Protein AF-A0A3C1UQQ8-F1 (afdb_monomer_lite)

Foldseek 3Di:
DPADDDVVLVVQCVDPDLVSNLVSLVVCLVVVHPSVVSLVSCLPPPDLSNVLSSLLSLQVPPDPCSLLSLLSSLVPFPLPDVSSLVSSVNSCVPVLVSNVVNNCVVCPPVLPDNSSVSSD

Structure (mmCIF, N/CA/C/O backbone):
data_AF-A0A3C1UQQ8-F1
#
_entry.id   AF-A0A3C1UQQ8-F1
#
loop_
_atom_site.group_PDB
_atom_site.id
_atom_site.type_symbol
_atom_site.label_atom_id
_atom_site.label_alt_id
_atom_site.label_comp_id
_atom_site.label_asym_id
_atom_site.label_entity_id
_atom_site.label_seq_id
_atom_site.pdbx_PDB_ins_code
_atom_site.Cartn_x
_atom_site.Cartn_y
_atom_site.Cartn_z
_atom_site.occupancy
_atom_site.B_iso_or_equiv
_atom_site.auth_seq_id
_atom_site.auth_comp_id
_atom_site.auth_asym_id
_atom_site.auth_atom_id
_atom_site.pdbx_PDB_model_num
ATOM 1 N N . LEU A 1 1 ? -24.317 4.189 12.323 1.00 39.91 1 LEU A N 1
ATOM 2 C CA . LEU A 1 1 ? -23.446 4.952 13.249 1.00 39.91 1 LEU A CA 1
ATOM 3 C C . LEU A 1 1 ? -22.381 4.061 13.907 1.00 39.91 1 LEU A C 1
ATOM 5 O O . LEU A 1 1 ? -22.209 4.098 15.113 1.00 39.91 1 LEU A O 1
ATOM 9 N N . LYS A 1 2 ? -21.646 3.239 13.154 1.00 37.62 2 LYS A N 1
ATOM 10 C CA . LYS A 1 2 ? -20.461 2.545 13.685 1.00 37.62 2 LYS A CA 1
ATOM 11 C C . LYS A 1 2 ? -19.323 2.882 12.733 1.00 37.62 2 LYS A C 1
ATOM 13 O O . LYS A 1 2 ? -19.561 2.837 11.532 1.00 37.62 2 LYS A O 1
ATOM 18 N N . TYR A 1 3 ? -18.155 3.236 13.260 1.00 45.88 3 TYR A N 1
ATOM 19 C CA . TYR A 1 3 ? -16.939 3.605 12.516 1.00 45.88 3 TYR A CA 1
ATOM 20 C C . TYR A 1 3 ? -16.843 5.066 12.037 1.00 45.88 3 TYR A C 1
ATOM 22 O O . TYR A 1 3 ? -16.322 5.328 10.955 1.00 45.88 3 TYR A O 1
ATOM 30 N N . GLU A 1 4 ? -17.298 6.027 12.851 1.00 54.56 4 GLU A N 1
ATOM 31 C CA . GLU A 1 4 ? -16.760 7.393 12.761 1.00 54.56 4 GLU A CA 1
ATOM 32 C C . GLU A 1 4 ? -15.250 7.373 13.040 1.00 54.56 4 GLU A C 1
ATOM 34 O O . GLU A 1 4 ? -14.747 6.535 13.795 1.00 54.56 4 GLU A O 1
ATOM 39 N N . SER A 1 5 ? -14.525 8.263 12.366 1.00 66.31 5 SER A N 1
ATOM 40 C CA . SER A 1 5 ? -13.076 8.399 12.449 1.00 66.31 5 SER A CA 1
ATOM 41 C C . SER A 1 5 ? -12.600 8.462 13.899 1.00 66.31 5 SER A C 1
ATOM 43 O O . SER A 1 5 ? -12.954 9.392 14.620 1.00 66.31 5 SER A O 1
ATOM 45 N N . ASN A 1 6 ? -11.772 7.506 14.319 1.00 81.81 6 ASN A N 1
ATOM 46 C CA . ASN A 1 6 ? -11.103 7.584 15.612 1.00 81.81 6 ASN A CA 1
ATOM 47 C C . ASN A 1 6 ? -10.057 8.718 15.535 1.00 81.81 6 ASN A C 1
ATOM 49 O O . ASN A 1 6 ? -9.110 8.590 14.750 1.00 81.81 6 ASN A O 1
ATOM 53 N N . PRO A 1 7 ? -10.215 9.824 16.290 1.00 85.75 7 PRO A N 1
ATOM 54 C CA . PRO A 1 7 ? -9.330 10.984 16.187 1.00 85.75 7 PRO A CA 1
ATOM 55 C C . PRO A 1 7 ? -7.872 10.627 16.494 1.00 85.75 7 PRO A C 1
ATOM 57 O O . PRO A 1 7 ? -6.976 11.123 15.817 1.00 85.75 7 PRO A O 1
ATOM 60 N N . TYR A 1 8 ? -7.636 9.679 17.405 1.00 90.44 8 TYR A N 1
ATOM 61 C CA . TYR A 1 8 ? -6.292 9.205 17.733 1.00 90.44 8 TYR A CA 1
ATOM 62 C C . TYR A 1 8 ? -5.637 8.442 16.582 1.00 90.44 8 TYR A C 1
ATOM 64 O O . TYR A 1 8 ? -4.425 8.504 16.416 1.00 90.44 8 TYR A O 1
ATOM 72 N N . LEU A 1 9 ? -6.419 7.742 15.749 1.00 90.62 9 LEU A N 1
ATOM 73 C CA . LEU A 1 9 ? -5.867 7.117 14.545 1.00 90.62 9 LEU A CA 1
ATOM 74 C C . LEU A 1 9 ? -5.488 8.173 13.511 1.00 90.62 9 LEU A C 1
ATOM 76 O O . LEU A 1 9 ? -4.449 8.045 12.882 1.00 90.62 9 LEU A O 1
ATOM 80 N N . ILE A 1 10 ? -6.288 9.229 13.345 1.00 89.31 10 ILE A N 1
ATOM 81 C CA . ILE A 1 10 ? -5.937 10.333 12.439 1.00 89.31 10 ILE A CA 1
ATOM 82 C C . ILE A 1 10 ? -4.647 11.027 12.893 1.00 89.31 10 ILE A C 1
ATOM 84 O O . ILE A 1 10 ? -3.787 11.314 12.059 1.00 89.31 10 ILE A O 1
ATOM 88 N N . GLU A 1 11 ? -4.511 11.270 14.193 1.00 93.06 11 GLU A N 1
ATOM 89 C CA . GLU A 1 11 ? -3.305 11.847 14.786 1.00 93.06 11 GLU A CA 1
ATOM 90 C C . GLU A 1 11 ? -2.095 10.929 14.580 1.00 93.06 11 GLU A C 1
ATOM 92 O O . GLU A 1 11 ? -1.089 11.360 14.023 1.00 93.06 11 GLU A O 1
ATOM 97 N N . ALA A 1 12 ? -2.229 9.636 14.892 1.00 95.00 12 ALA A N 1
ATOM 98 C CA . ALA A 1 12 ? -1.173 8.647 14.693 1.00 95.00 12 ALA A CA 1
ATOM 99 C C . ALA A 1 12 ? -0.744 8.508 13.222 1.00 95.00 12 ALA A C 1
ATOM 101 O O . ALA A 1 12 ? 0.419 8.236 12.949 1.00 95.00 12 ALA A O 1
ATOM 102 N N . MET A 1 13 ? -1.648 8.726 12.260 1.00 94.69 13 MET A N 1
ATOM 103 C CA . MET A 1 13 ? -1.310 8.757 10.829 1.00 94.69 13 MET A CA 1
ATOM 104 C C . MET A 1 13 ? -0.473 9.980 10.423 1.00 94.69 13 MET A C 1
ATOM 106 O O . MET A 1 13 ? 0.081 9.980 9.327 1.00 94.69 13 MET A O 1
ATOM 110 N N . SER A 1 14 ? -0.386 11.005 11.271 1.00 94.25 14 SER A N 1
ATOM 111 C CA . SER A 1 14 ? 0.431 12.208 11.051 1.00 94.25 14 SER A CA 1
ATOM 112 C C . SER A 1 14 ? 1.753 12.176 11.827 1.00 94.25 14 SER A C 1
ATOM 114 O O . SER A 1 14 ? 2.527 13.125 11.742 1.00 94.25 14 SER A O 1
ATOM 116 N N . ASP A 1 15 ? 2.014 11.105 12.581 1.00 97.81 15 ASP A N 1
ATOM 117 C CA . ASP A 1 15 ? 3.224 10.953 13.388 1.00 97.81 15 ASP A CA 1
ATOM 118 C C . ASP A 1 15 ? 4.472 10.847 12.496 1.00 97.81 15 ASP A C 1
ATOM 120 O O . ASP A 1 15 ? 4.452 10.201 11.442 1.00 97.81 15 ASP A O 1
ATOM 124 N N . GLU A 1 16 ? 5.581 11.454 12.917 1.00 97.50 16 GLU A N 1
ATOM 125 C CA . GLU A 1 16 ? 6.854 11.398 12.191 1.00 97.50 16 GLU A CA 1
ATOM 126 C C . GLU A 1 16 ? 7.398 9.960 12.104 1.00 97.50 16 GLU A C 1
ATOM 128 O O . GLU A 1 16 ? 8.003 9.5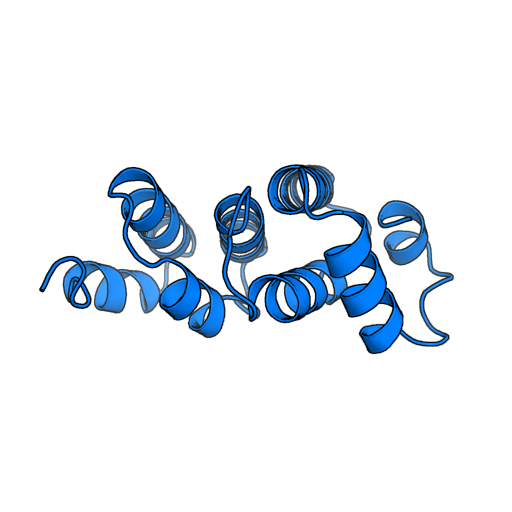61 11.100 1.00 97.50 16 GLU A O 1
ATOM 133 N N . ASN A 1 17 ? 7.118 9.135 13.114 1.00 98.31 17 ASN A N 1
ATOM 134 C CA . ASN A 1 17 ? 7.544 7.750 13.190 1.00 98.31 17 ASN A CA 1
ATOM 135 C C . ASN A 1 17 ? 6.662 6.837 12.324 1.00 98.31 17 ASN A C 1
ATOM 137 O O . ASN A 1 17 ? 5.495 6.566 12.615 1.00 98.31 17 ASN A O 1
ATOM 141 N N . ALA A 1 18 ? 7.263 6.259 11.283 1.00 98.31 18 ALA A N 1
ATOM 142 C CA . ALA A 1 18 ? 6.583 5.339 10.374 1.00 98.31 18 ALA A CA 1
ATOM 143 C C . ALA A 1 18 ? 5.961 4.112 11.069 1.00 98.31 18 ALA A C 1
ATOM 145 O O . ALA A 1 18 ? 4.934 3.609 10.614 1.00 98.31 18 ALA A O 1
ATOM 146 N N . SER A 1 19 ? 6.545 3.634 12.172 1.00 98.25 19 SER A N 1
ATOM 147 C CA . SER A 1 19 ? 5.995 2.509 12.937 1.00 98.25 19 SER A CA 1
ATOM 148 C C . SER A 1 19 ? 4.676 2.872 13.617 1.00 98.25 19 SER A C 1
ATOM 150 O O . SER A 1 19 ? 3.788 2.023 13.700 1.00 98.25 19 SER A O 1
ATOM 152 N N . VAL A 1 20 ? 4.511 4.126 14.055 1.00 98.19 20 VAL A N 1
ATOM 153 C CA . VAL A 1 20 ? 3.252 4.625 14.631 1.00 98.19 20 VAL A CA 1
ATOM 154 C C . VAL A 1 20 ? 2.179 4.686 13.545 1.00 98.19 20 VAL A C 1
ATOM 156 O O . VAL A 1 20 ? 1.107 4.101 13.716 1.00 98.19 20 VAL A O 1
ATOM 159 N N . ARG A 1 21 ? 2.502 5.262 12.378 1.00 98.25 21 ARG A N 1
ATOM 160 C CA . ARG A 1 21 ? 1.586 5.316 11.223 1.00 98.25 21 ARG A CA 1
ATOM 161 C C . ARG A 1 21 ? 1.146 3.923 10.757 1.00 98.25 21 ARG A C 1
ATOM 163 O O . ARG A 1 21 ? -0.044 3.668 10.593 1.00 98.25 21 ARG A O 1
ATOM 170 N N . ALA A 1 22 ? 2.081 2.982 10.608 1.00 98.12 22 ALA A N 1
ATOM 171 C CA . ALA A 1 22 ? 1.756 1.600 10.242 1.00 98.12 22 ALA A CA 1
ATOM 172 C C . ALA A 1 22 ? 0.890 0.910 11.315 1.00 98.12 22 ALA A C 1
ATOM 174 O O . ALA A 1 22 ? -0.066 0.202 11.000 1.00 98.12 22 ALA A O 1
ATOM 175 N N . THR A 1 23 ? 1.174 1.147 12.598 1.00 97.44 23 THR A N 1
ATOM 176 C CA . THR A 1 23 ? 0.374 0.593 13.701 1.00 97.44 23 THR A CA 1
ATOM 177 C C . THR A 1 23 ? -1.057 1.130 13.690 1.00 97.44 23 THR A C 1
ATOM 179 O O . THR A 1 23 ? -1.988 0.369 13.948 1.00 97.44 23 THR A O 1
ATOM 182 N N . ALA A 1 24 ? -1.273 2.394 13.317 1.00 96.50 24 ALA A N 1
ATOM 183 C CA . ALA A 1 24 ? -2.615 2.957 13.189 1.00 96.50 24 ALA A CA 1
ATOM 184 C C . ALA A 1 24 ? -3.467 2.214 12.140 1.00 96.50 24 ALA A C 1
ATOM 186 O O . ALA A 1 24 ? -4.633 1.906 12.399 1.00 96.50 24 ALA A O 1
ATOM 187 N N . ILE A 1 25 ? -2.878 1.844 10.996 1.00 96.62 25 ILE A N 1
ATOM 188 C CA . ILE A 1 25 ? -3.557 1.043 9.961 1.00 96.62 25 ILE A CA 1
ATOM 189 C C . ILE A 1 25 ? -3.881 -0.364 10.491 1.00 96.62 25 ILE A C 1
ATOM 191 O O . ILE A 1 25 ? -5.007 -0.837 10.312 1.00 96.62 25 ILE A O 1
ATOM 195 N N . ARG A 1 26 ? -2.942 -1.010 11.204 1.00 96.06 26 ARG A N 1
ATOM 196 C CA . ARG A 1 26 ? -3.175 -2.315 11.859 1.00 96.06 26 ARG A CA 1
ATOM 197 C C . ARG A 1 26 ? -4.352 -2.248 12.820 1.00 96.06 26 ARG A C 1
ATOM 199 O O . ARG A 1 26 ? -5.276 -3.044 12.698 1.00 96.06 26 ARG A O 1
ATOM 206 N N . ILE A 1 27 ? -4.349 -1.277 13.735 1.00 95.25 27 ILE A N 1
ATOM 207 C CA . ILE A 1 27 ? -5.420 -1.096 14.724 1.00 95.25 27 ILE A CA 1
ATOM 208 C C . ILE A 1 27 ? -6.768 -0.908 14.024 1.00 95.25 27 ILE A C 1
ATOM 210 O O . ILE A 1 27 ? -7.748 -1.541 14.414 1.00 95.25 27 ILE A O 1
ATOM 214 N N . ALA A 1 28 ? -6.824 -0.087 12.973 1.00 93.56 28 ALA A N 1
ATOM 215 C CA . ALA A 1 28 ? -8.053 0.127 12.217 1.00 93.56 28 ALA A CA 1
ATOM 216 C C . ALA A 1 28 ? -8.591 -1.174 11.598 1.00 93.56 28 ALA A C 1
ATOM 218 O O . ALA A 1 28 ? -9.797 -1.430 11.672 1.00 93.56 28 ALA A O 1
ATOM 219 N N . ARG A 1 29 ? -7.713 -2.014 11.031 1.00 93.12 29 ARG A N 1
ATOM 220 C CA . ARG A 1 29 ? -8.091 -3.329 10.493 1.00 93.12 29 ARG A CA 1
ATOM 221 C C . ARG A 1 29 ? -8.581 -4.270 11.594 1.00 93.12 29 ARG A C 1
ATOM 223 O O . ARG A 1 29 ? -9.664 -4.834 11.453 1.00 93.12 29 ARG A O 1
ATOM 230 N N . GLU A 1 30 ? -7.836 -4.404 12.691 1.00 93.00 30 GLU A N 1
ATOM 231 C CA . GLU A 1 30 ? -8.195 -5.283 13.818 1.00 93.00 30 GLU A CA 1
ATOM 232 C C . GLU A 1 30 ? -9.543 -4.895 14.445 1.00 93.00 30 GLU A C 1
ATOM 234 O O . GLU A 1 30 ? -10.360 -5.747 14.793 1.00 93.00 30 GLU A O 1
ATOM 239 N N . GLN A 1 31 ? -9.833 -3.594 14.516 1.00 91.56 31 GLN A N 1
ATOM 240 C CA . GLN A 1 31 ? -11.111 -3.072 15.007 1.00 91.56 31 GLN A CA 1
ATOM 241 C C . GLN A 1 31 ? -12.237 -3.107 13.960 1.00 91.56 31 GLN A C 1
ATOM 243 O O . GLN A 1 31 ? -13.342 -2.624 14.225 1.00 91.56 31 GLN A O 1
ATOM 248 N N . LYS A 1 32 ? -11.987 -3.686 12.777 1.00 87.44 32 LYS A N 1
ATOM 249 C CA . LYS A 1 32 ? -12.934 -3.781 11.653 1.00 87.44 32 LYS A CA 1
ATOM 250 C C . LYS A 1 32 ? -13.494 -2.416 11.239 1.00 87.44 32 LYS A C 1
ATOM 252 O O . LYS A 1 32 ? -14.656 -2.304 10.847 1.00 87.44 32 LYS A O 1
ATOM 257 N N . MET A 1 33 ? -12.678 -1.370 11.359 1.00 87.94 33 MET A N 1
ATOM 258 C CA . MET A 1 33 ? -13.019 -0.032 10.892 1.00 87.94 33 MET A CA 1
ATOM 259 C C . MET A 1 33 ? -12.939 0.034 9.367 1.00 87.94 33 MET A C 1
ATOM 261 O O . MET A 1 33 ? -12.324 -0.803 8.704 1.00 87.94 33 MET A O 1
ATOM 265 N N . ARG A 1 34 ? -13.526 1.082 8.787 1.00 85.81 34 ARG A N 1
ATOM 266 C CA . ARG A 1 34 ? -13.377 1.365 7.360 1.00 85.81 34 ARG A CA 1
ATOM 267 C C . ARG A 1 34 ? -11.959 1.882 7.071 1.00 85.81 34 ARG A C 1
ATOM 269 O O . ARG A 1 34 ? -11.711 3.082 7.120 1.00 85.81 34 ARG A O 1
ATOM 276 N N . VAL A 1 35 ? -11.036 0.974 6.751 1.00 92.44 35 VAL A N 1
ATOM 277 C CA . VAL A 1 35 ? -9.605 1.279 6.525 1.00 92.44 35 VAL A CA 1
ATOM 278 C C . VAL A 1 35 ? -9.314 2.073 5.248 1.00 92.44 35 VAL A C 1
ATOM 280 O O . VAL A 1 35 ? -8.266 2.704 5.152 1.00 92.44 35 VAL A O 1
ATOM 283 N N . ILE A 1 36 ? -10.243 2.094 4.287 1.00 94.94 36 ILE A N 1
ATOM 284 C CA . ILE A 1 36 ? -10.054 2.741 2.976 1.00 94.94 36 ILE A CA 1
ATOM 285 C C . ILE A 1 36 ? -9.650 4.213 3.101 1.00 94.94 36 ILE A C 1
ATOM 287 O O . ILE A 1 36 ? -8.756 4.657 2.388 1.00 94.94 36 ILE A O 1
ATOM 291 N N . ASP A 1 37 ? -10.242 4.965 4.030 1.00 92.00 37 ASP A N 1
ATOM 292 C CA . ASP A 1 37 ? -9.910 6.386 4.194 1.00 92.00 37 ASP A CA 1
ATOM 293 C C . ASP A 1 37 ? -8.495 6.603 4.750 1.00 92.00 37 ASP A C 1
ATOM 295 O O . ASP A 1 37 ? -7.853 7.598 4.415 1.00 92.00 37 ASP A O 1
ATOM 299 N N . LEU A 1 38 ? -7.993 5.674 5.572 1.00 93.62 38 LEU A N 1
ATOM 300 C CA . LEU A 1 38 ? -6.617 5.713 6.072 1.00 93.62 38 LEU A CA 1
ATOM 301 C C . LEU A 1 38 ? -5.631 5.335 4.967 1.00 93.62 38 LEU A C 1
ATOM 303 O O . LEU A 1 38 ? -4.631 6.024 4.780 1.00 93.62 38 LEU A O 1
ATOM 307 N N . ILE A 1 39 ? -5.955 4.303 4.183 1.00 97.00 39 ILE A N 1
ATOM 308 C CA . ILE A 1 39 ? -5.144 3.880 3.037 1.00 97.00 39 ILE A CA 1
ATOM 309 C C . ILE A 1 39 ? -5.025 5.026 2.034 1.00 97.00 39 ILE A C 1
ATOM 311 O O . ILE A 1 39 ? -3.914 5.361 1.648 1.00 97.00 39 ILE A O 1
ATOM 315 N N . LYS A 1 40 ? -6.120 5.718 1.687 1.00 96.31 40 LYS A N 1
ATOM 316 C CA . LYS A 1 40 ? -6.079 6.896 0.797 1.00 96.31 40 LYS A CA 1
ATOM 317 C C . LYS A 1 40 ? -5.071 7.961 1.243 1.00 96.31 40 LYS A C 1
ATOM 319 O O . LYS A 1 40 ? -4.472 8.612 0.395 1.00 96.31 40 LYS A O 1
ATOM 324 N N . ARG A 1 41 ? -4.883 8.145 2.554 1.00 94.31 41 ARG A N 1
ATOM 325 C CA . ARG A 1 41 ? -3.931 9.121 3.113 1.00 94.31 41 ARG A CA 1
ATOM 326 C C . ARG A 1 41 ? -2.481 8.640 3.061 1.00 94.31 41 ARG A C 1
ATOM 328 O O . ARG A 1 41 ? -1.588 9.469 2.961 1.00 94.31 41 ARG A O 1
ATOM 335 N N . ALA A 1 42 ? -2.254 7.330 3.125 1.00 97.19 42 ALA A N 1
ATOM 336 C CA . ALA A 1 42 ? -0.925 6.733 3.275 1.00 97.19 42 ALA A CA 1
ATOM 337 C C . ALA A 1 42 ? -0.480 5.854 2.096 1.00 97.19 42 ALA A C 1
ATOM 339 O O . ALA A 1 42 ? 0.588 5.248 2.133 1.00 97.19 42 ALA A O 1
ATOM 340 N N . VAL A 1 43 ? -1.264 5.791 1.020 1.00 97.94 43 VAL A N 1
ATOM 341 C CA . VAL A 1 43 ? -0.962 4.987 -0.173 1.00 97.94 43 VAL A CA 1
ATOM 342 C C . VAL A 1 43 ? 0.373 5.393 -0.814 1.00 97.94 43 VAL A C 1
ATOM 344 O O . VAL A 1 43 ? 1.066 4.550 -1.372 1.00 97.94 43 VAL A O 1
ATOM 347 N N . ARG A 1 44 ? 0.781 6.662 -0.662 1.00 98.25 44 ARG A N 1
ATOM 348 C CA . ARG A 1 44 ? 2.075 7.227 -1.097 1.00 98.25 44 ARG A CA 1
ATOM 349 C C . ARG A 1 44 ? 2.991 7.607 0.073 1.00 98.25 44 ARG A C 1
ATOM 351 O O . ARG A 1 44 ? 3.802 8.521 -0.051 1.00 98.25 44 ARG A O 1
ATOM 358 N N . ASP A 1 45 ? 2.834 6.959 1.227 1.00 98.56 45 ASP A N 1
ATOM 359 C CA . ASP A 1 45 ? 3.707 7.210 2.376 1.00 98.56 45 ASP A CA 1
ATOM 360 C C . ASP A 1 45 ? 5.177 6.972 1.998 1.00 98.56 45 ASP A C 1
ATOM 362 O O . ASP A 1 45 ? 5.500 6.016 1.284 1.00 98.56 45 ASP A O 1
ATOM 366 N N . SER A 1 46 ? 6.077 7.831 2.482 1.00 97.69 46 SER A N 1
ATOM 367 C CA . SER A 1 46 ? 7.512 7.727 2.197 1.00 97.69 46 SER A CA 1
ATOM 368 C C . SER A 1 46 ? 8.111 6.414 2.706 1.00 97.69 46 SER A C 1
ATOM 370 O O . SER A 1 46 ? 9.036 5.874 2.096 1.00 97.69 46 SER A O 1
ATOM 372 N N . SER A 1 47 ? 7.554 5.850 3.778 1.00 98.25 47 SER A N 1
ATOM 373 C CA . SER A 1 47 ? 8.002 4.590 4.348 1.00 98.25 47 SER A CA 1
ATOM 374 C C . SER A 1 47 ? 7.398 3.385 3.618 1.00 98.25 47 SER A C 1
ATOM 376 O O . SER A 1 47 ? 6.175 3.200 3.633 1.00 98.25 47 SER A O 1
ATOM 378 N N . PRO A 1 48 ? 8.223 2.468 3.072 1.00 98.06 48 PRO A N 1
ATOM 379 C CA . PRO A 1 48 ? 7.718 1.219 2.509 1.00 98.06 48 PRO A CA 1
ATOM 380 C C . PRO A 1 48 ? 7.018 0.349 3.562 1.00 98.06 48 PRO A C 1
ATOM 382 O O . PRO A 1 48 ? 6.138 -0.429 3.219 1.00 98.06 48 PRO A O 1
ATOM 385 N N . ALA A 1 49 ? 7.343 0.484 4.855 1.00 98.00 49 ALA A N 1
ATOM 386 C CA . ALA A 1 49 ? 6.632 -0.232 5.919 1.00 98.00 49 ALA A CA 1
ATOM 387 C C . ALA A 1 49 ? 5.158 0.186 6.026 1.00 98.00 49 ALA A C 1
ATOM 389 O O . ALA A 1 49 ? 4.294 -0.669 6.203 1.00 98.00 49 ALA A O 1
ATOM 390 N N . VAL A 1 50 ? 4.865 1.478 5.863 1.00 98.62 50 VAL A N 1
ATOM 391 C CA . VAL A 1 50 ? 3.487 1.985 5.884 1.00 98.62 50 VAL A CA 1
ATOM 392 C C . VAL A 1 50 ? 2.744 1.549 4.623 1.00 98.62 50 VAL A C 1
ATOM 394 O O . VAL A 1 50 ? 1.625 1.051 4.717 1.00 98.62 50 VAL A O 1
ATOM 397 N N . ARG A 1 51 ? 3.382 1.642 3.447 1.00 98.75 51 ARG A N 1
ATOM 398 C CA . ARG A 1 51 ? 2.771 1.194 2.183 1.00 98.75 51 ARG A CA 1
ATOM 399 C C . ARG A 1 51 ? 2.451 -0.308 2.176 1.00 98.75 51 ARG A C 1
ATOM 401 O O . ARG A 1 51 ? 1.380 -0.696 1.721 1.00 98.75 51 ARG A O 1
ATOM 408 N N . ARG A 1 52 ? 3.327 -1.144 2.745 1.00 98.50 52 ARG A N 1
ATOM 409 C CA . ARG A 1 52 ? 3.060 -2.579 2.961 1.00 98.50 52 ARG A CA 1
ATOM 410 C C . ARG A 1 52 ? 1.836 -2.812 3.832 1.00 98.50 52 ARG A C 1
ATOM 412 O O . ARG A 1 52 ? 1.011 -3.662 3.518 1.00 98.50 52 ARG A O 1
ATOM 419 N N . GLU A 1 53 ? 1.692 -2.038 4.903 1.00 98.44 53 GLU A N 1
ATOM 420 C CA . GLU A 1 53 ? 0.522 -2.158 5.765 1.00 98.44 53 GLU A CA 1
ATOM 421 C C . GLU A 1 53 ? -0.768 -1.747 5.054 1.00 98.44 53 GLU A C 1
ATOM 423 O O . GLU A 1 53 ? -1.796 -2.403 5.224 1.00 98.44 53 GLU A O 1
ATOM 428 N N . CYS A 1 54 ? -0.706 -0.709 4.213 1.00 98.56 54 CYS A N 1
ATOM 429 C CA . CYS A 1 54 ? -1.804 -0.347 3.325 1.00 98.56 54 CYS A CA 1
ATOM 430 C C . CYS A 1 54 ? -2.192 -1.515 2.405 1.00 98.56 54 CYS A C 1
ATOM 432 O O . CYS A 1 54 ? -3.381 -1.800 2.296 1.00 98.56 54 CYS A O 1
ATOM 434 N N . ALA A 1 55 ? -1.221 -2.208 1.794 1.00 98.62 55 ALA A N 1
ATOM 435 C CA . ALA A 1 55 ? -1.489 -3.360 0.928 1.00 98.62 55 ALA A CA 1
ATOM 436 C C . ALA A 1 55 ? -2.199 -4.483 1.693 1.00 98.62 55 ALA A C 1
ATOM 438 O O . ALA A 1 55 ? -3.278 -4.912 1.297 1.00 98.62 55 ALA A O 1
ATOM 439 N N . ILE A 1 56 ? -1.661 -4.890 2.847 1.00 98.56 56 ILE A N 1
ATOM 440 C CA . ILE A 1 56 ? -2.255 -5.949 3.682 1.00 98.56 56 ILE A CA 1
ATOM 441 C C . ILE A 1 56 ? -3.672 -5.565 4.128 1.00 98.56 56 ILE A C 1
ATOM 443 O O . ILE A 1 56 ? -4.564 -6.409 4.186 1.00 98.56 56 ILE A O 1
ATOM 447 N N . ALA A 1 57 ? -3.913 -4.289 4.438 1.00 97.94 57 ALA A N 1
ATOM 448 C CA . ALA A 1 57 ? -5.233 -3.804 4.829 1.00 97.94 57 ALA A CA 1
ATOM 449 C C . ALA A 1 57 ? -6.278 -3.833 3.697 1.00 97.94 57 ALA A C 1
ATOM 451 O O . ALA A 1 57 ? -7.468 -3.708 3.989 1.00 97.94 57 ALA A O 1
ATOM 452 N N . LEU A 1 58 ? -5.869 -4.023 2.438 1.00 98.00 58 LEU A N 1
ATOM 453 C CA . LEU A 1 58 ? -6.779 -4.238 1.311 1.00 98.00 58 LEU A CA 1
ATOM 454 C C . LEU A 1 58 ? -7.235 -5.695 1.164 1.00 98.00 58 LEU A C 1
ATOM 456 O O . LEU A 1 58 ? -8.178 -5.931 0.407 1.00 98.00 58 LEU A O 1
ATOM 460 N N . ASN A 1 59 ? -6.648 -6.640 1.909 1.00 96.88 59 ASN A N 1
ATOM 461 C CA . ASN A 1 59 ? -7.034 -8.047 1.838 1.00 96.88 59 ASN A CA 1
ATOM 462 C C . ASN A 1 59 ? -8.547 -8.217 2.086 1.00 96.88 59 ASN A C 1
ATOM 464 O O . ASN A 1 59 ? -9.098 -7.700 3.063 1.00 96.88 59 ASN A O 1
ATOM 468 N N . HIS A 1 60 ? -9.218 -8.915 1.165 1.00 91.81 60 HIS A N 1
ATOM 469 C CA . HIS A 1 60 ? -10.668 -9.140 1.141 1.00 91.81 60 HIS A CA 1
ATOM 470 C C . HIS A 1 60 ? -11.527 -7.861 1.205 1.00 91.81 60 HIS A C 1
ATOM 472 O O . HIS A 1 60 ? -12.708 -7.901 1.578 1.00 91.81 60 HIS A O 1
ATOM 478 N N . SER A 1 61 ? -10.961 -6.708 0.840 1.00 93.38 61 SER A N 1
ATOM 479 C CA . SER A 1 61 ? -11.702 -5.456 0.748 1.00 93.38 61 SER A CA 1
ATOM 480 C C . SER A 1 61 ? -12.780 -5.552 -0.330 1.00 93.38 61 SER A C 1
ATOM 482 O O . SER A 1 61 ? -12.526 -5.976 -1.453 1.00 93.38 61 SER A O 1
ATOM 484 N N . LYS A 1 62 ? -13.991 -5.102 0.012 1.00 92.81 62 LYS A N 1
ATOM 485 C CA . LYS A 1 62 ? -15.139 -4.993 -0.910 1.00 92.81 62 LYS A CA 1
ATOM 486 C C . LYS A 1 62 ? -15.314 -3.583 -1.476 1.00 92.81 62 LYS A C 1
ATOM 488 O O . LYS A 1 62 ? -16.339 -3.271 -2.075 1.00 92.81 62 LYS A O 1
ATOM 493 N N . SER A 1 63 ? -14.367 -2.692 -1.194 1.00 95.56 63 SER A N 1
ATOM 494 C CA . SER A 1 63 ? -14.424 -1.314 -1.666 1.00 95.56 63 SER A CA 1
ATOM 495 C C . SER A 1 63 ? -14.132 -1.255 -3.157 1.00 95.56 63 SER A C 1
ATOM 497 O O . SER A 1 63 ? -13.113 -1.775 -3.602 1.00 95.56 63 SER A O 1
ATOM 499 N N . THR A 1 64 ? -14.946 -0.517 -3.908 1.00 96.94 64 T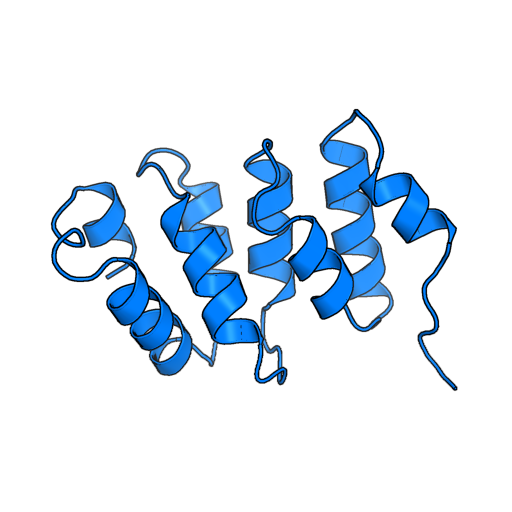HR A N 1
ATOM 500 C CA . THR A 1 64 ? -14.687 -0.233 -5.328 1.00 96.94 64 THR A CA 1
ATOM 501 C C . THR A 1 64 ? -13.411 0.587 -5.548 1.00 96.94 64 THR A C 1
ATOM 503 O O . THR A 1 64 ? -12.903 0.626 -6.658 1.00 96.94 64 THR A O 1
ATOM 506 N N . LEU A 1 65 ? -12.874 1.220 -4.498 1.00 97.94 65 LEU A N 1
ATOM 507 C CA . LEU A 1 65 ? -11.603 1.956 -4.536 1.00 97.94 65 LEU A CA 1
ATOM 508 C C . LEU A 1 65 ? -10.374 1.062 -4.307 1.00 97.94 65 LEU A C 1
ATOM 510 O O . LEU A 1 65 ? -9.250 1.529 -4.458 1.00 97.94 65 LEU A O 1
ATOM 514 N N . ALA A 1 66 ? -10.561 -0.187 -3.869 1.00 98.19 66 ALA A N 1
ATOM 515 C CA . ALA A 1 66 ? -9.445 -1.060 -3.515 1.00 98.19 66 ALA A CA 1
ATOM 516 C C . ALA A 1 66 ? -8.481 -1.335 -4.689 1.00 98.19 66 ALA A C 1
ATOM 518 O O . ALA A 1 66 ? -7.279 -1.230 -4.446 1.00 98.19 66 ALA A O 1
ATOM 519 N N . PRO A 1 67 ? -8.950 -1.582 -5.933 1.00 98.62 67 PRO A N 1
ATOM 520 C CA . PRO A 1 67 ? -8.053 -1.828 -7.064 1.00 98.62 67 PRO A CA 1
ATOM 521 C C . PRO A 1 67 ? -7.110 -0.661 -7.365 1.00 98.62 67 PRO A C 1
ATOM 523 O O . PRO A 1 67 ? -5.901 -0.849 -7.441 1.00 98.62 67 PRO A O 1
ATOM 526 N N . GLU A 1 68 ? -7.636 0.565 -7.450 1.00 98.62 68 GLU A N 1
ATOM 527 C CA . GLU A 1 68 ? -6.831 1.766 -7.729 1.00 98.62 68 GLU A CA 1
ATOM 528 C C . GLU A 1 68 ? -5.801 2.037 -6.618 1.00 98.62 68 GLU A C 1
ATOM 530 O O . GLU A 1 68 ? -4.648 2.401 -6.878 1.00 98.62 68 GLU A O 1
ATOM 535 N N . LEU A 1 69 ? -6.203 1.835 -5.358 1.00 98.75 69 LEU A N 1
ATOM 536 C CA . LEU A 1 69 ? -5.308 2.002 -4.218 1.00 98.75 69 LEU A CA 1
ATOM 537 C C . LEU A 1 69 ? -4.209 0.945 -4.216 1.00 98.75 69 LEU A C 1
ATOM 539 O O . LEU A 1 69 ? -3.050 1.299 -4.020 1.00 98.75 69 LEU A O 1
ATOM 543 N N . TRP A 1 70 ? -4.545 -0.321 -4.466 1.00 98.81 70 TRP A N 1
ATOM 544 C CA . TRP A 1 70 ? -3.555 -1.388 -4.564 1.00 98.81 70 TRP A C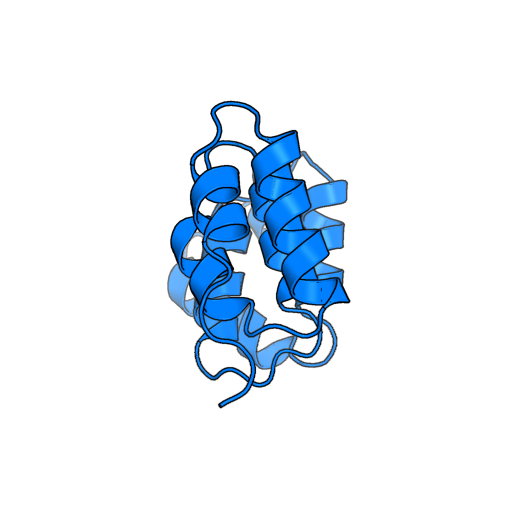A 1
ATOM 545 C C . TRP A 1 70 ? -2.571 -1.126 -5.706 1.00 98.81 70 TRP A C 1
ATOM 547 O O . TRP A 1 70 ? -1.364 -1.141 -5.475 1.00 98.81 70 TRP A O 1
ATOM 557 N N . ALA A 1 71 ? -3.066 -0.769 -6.895 1.00 98.75 71 ALA A N 1
ATOM 558 C CA . ALA A 1 71 ? -2.241 -0.433 -8.053 1.00 98.75 71 ALA A CA 1
ATOM 559 C C . ALA A 1 71 ? -1.262 0.711 -7.747 1.00 98.75 71 ALA A C 1
ATOM 561 O O . ALA A 1 71 ? -0.079 0.632 -8.072 1.00 98.75 71 ALA A O 1
ATOM 562 N N . THR A 1 72 ? -1.718 1.751 -7.039 1.00 98.81 72 THR A N 1
ATOM 563 C CA . THR A 1 72 ? -0.855 2.862 -6.604 1.00 98.81 72 THR A CA 1
ATOM 564 C C . THR A 1 72 ? 0.258 2.399 -5.658 1.00 98.81 72 THR A C 1
ATOM 566 O O . THR A 1 72 ? 1.368 2.932 -5.707 1.00 98.81 72 THR A O 1
ATOM 569 N N . ILE A 1 73 ? -0.012 1.426 -4.785 1.00 98.75 73 ILE A N 1
ATOM 570 C CA . ILE A 1 73 ? 0.996 0.831 -3.896 1.00 98.75 73 ILE A CA 1
ATOM 571 C C . ILE A 1 73 ? 1.981 -0.002 -4.725 1.00 98.75 73 ILE A C 1
ATOM 573 O O . ILE A 1 73 ? 3.188 0.188 -4.598 1.00 98.75 73 ILE A O 1
ATOM 577 N N . ALA A 1 74 ? 1.479 -0.853 -5.621 1.00 98.62 74 ALA A N 1
ATOM 578 C CA . ALA A 1 74 ? 2.282 -1.707 -6.494 1.00 98.62 74 ALA A CA 1
ATOM 579 C C . ALA A 1 74 ? 3.242 -0.904 -7.393 1.00 98.62 74 ALA A C 1
ATOM 581 O O . ALA A 1 74 ? 4.412 -1.258 -7.503 1.00 98.62 74 ALA A O 1
ATOM 582 N N . MET A 1 75 ? 2.817 0.253 -7.916 1.00 98.50 75 MET A N 1
ATOM 583 C CA . MET A 1 75 ? 3.682 1.182 -8.668 1.00 98.50 75 MET A CA 1
ATOM 584 C C . MET A 1 75 ? 4.901 1.704 -7.890 1.00 98.50 75 MET A C 1
ATOM 586 O O . MET A 1 75 ? 5.805 2.288 -8.480 1.00 98.50 75 MET A O 1
ATOM 590 N N . GLN A 1 76 ? 4.919 1.563 -6.564 1.00 98.25 76 GLN A N 1
ATOM 591 C CA . GLN A 1 76 ? 6.006 2.028 -5.697 1.00 98.25 76 GLN A CA 1
ATOM 592 C C . GLN A 1 76 ? 6.902 0.886 -5.198 1.00 98.25 76 GLN A C 1
ATOM 594 O O . GLN A 1 76 ? 7.738 1.117 -4.313 1.00 98.25 76 GLN A O 1
ATOM 599 N N . TYR A 1 77 ? 6.704 -0.332 -5.708 1.00 98.31 77 TYR A N 1
ATOM 600 C CA . TYR A 1 77 ? 7.603 -1.453 -5.486 1.00 98.31 77 TYR A CA 1
ATOM 601 C C . TYR A 1 77 ? 8.859 -1.302 -6.353 1.00 98.31 77 TYR A C 1
ATOM 603 O O . TYR A 1 77 ? 8.778 -1.018 -7.543 1.00 98.31 77 TYR A O 1
ATOM 611 N N . ASP A 1 78 ? 10.034 -1.472 -5.749 1.00 96.19 78 ASP A N 1
ATOM 612 C CA . ASP A 1 78 ? 11.328 -1.229 -6.393 1.00 96.19 78 ASP A CA 1
ATOM 613 C C . ASP A 1 78 ? 12.043 -2.506 -6.867 1.00 96.19 78 ASP A C 1
ATOM 615 O O . ASP A 1 78 ? 13.188 -2.433 -7.320 1.00 96.19 78 ASP A O 1
ATOM 619 N N . GLY A 1 79 ? 11.406 -3.675 -6.735 1.00 96.75 79 GLY A N 1
ATOM 620 C CA . GLY A 1 79 ? 12.004 -4.970 -7.079 1.00 96.75 79 GLY A CA 1
ATOM 621 C C . GLY A 1 79 ? 12.997 -5.511 -6.042 1.00 96.75 79 GLY A C 1
ATOM 622 O O . GLY A 1 79 ? 13.703 -6.477 -6.320 1.00 96.75 79 GLY A O 1
ATOM 623 N N . LYS A 1 80 ? 13.133 -4.889 -4.857 1.00 96.94 80 LYS A N 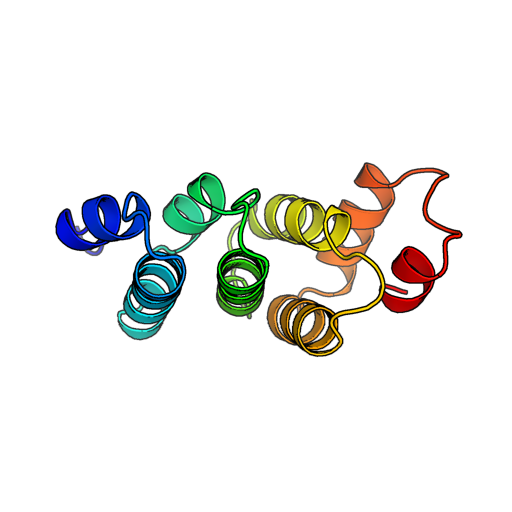1
ATOM 624 C CA . LYS A 1 80 ? 14.152 -5.282 -3.857 1.00 96.94 80 LYS A CA 1
ATOM 625 C C . LYS A 1 80 ? 13.557 -5.796 -2.554 1.00 96.94 80 LYS A C 1
ATOM 627 O O . LYS A 1 80 ? 14.053 -6.775 -1.993 1.00 96.94 80 LYS A O 1
ATOM 632 N N . ASP A 1 81 ? 12.506 -5.154 -2.048 1.00 96.44 81 ASP A N 1
ATOM 633 C CA . ASP A 1 81 ? 11.877 -5.552 -0.782 1.00 96.44 81 ASP A CA 1
ATOM 634 C C . ASP A 1 81 ? 10.908 -6.731 -0.982 1.00 96.44 81 ASP A C 1
ATOM 636 O O . ASP A 1 81 ? 9.736 -6.549 -1.304 1.00 96.44 81 ASP A O 1
ATOM 640 N N . ARG A 1 82 ? 11.368 -7.967 -0.749 1.00 96.44 82 ARG A N 1
ATOM 641 C CA . ARG A 1 82 ? 10.504 -9.159 -0.871 1.00 96.44 82 ARG A CA 1
ATOM 642 C C . ARG A 1 82 ? 9.319 -9.170 0.095 1.00 96.44 82 ARG A C 1
ATOM 644 O O . ARG A 1 82 ? 8.297 -9.769 -0.215 1.00 96.44 82 ARG A O 1
ATOM 651 N N . PHE A 1 83 ? 9.417 -8.496 1.241 1.00 97.56 83 PHE A N 1
ATOM 652 C CA . PHE A 1 83 ? 8.267 -8.356 2.134 1.00 97.56 83 PHE A CA 1
ATOM 653 C C . PHE A 1 83 ? 7.234 -7.377 1.574 1.00 97.56 83 PHE A C 1
ATOM 655 O O . PHE A 1 83 ? 6.073 -7.425 1.971 1.00 97.56 83 PHE A O 1
ATOM 662 N N . TYR A 1 84 ? 7.649 -6.469 0.687 1.00 98.69 84 TYR A N 1
ATOM 663 C CA . TYR A 1 84 ? 6.736 -5.606 -0.050 1.00 98.69 84 TYR A CA 1
ATOM 664 C C . TYR A 1 84 ? 5.932 -6.400 -1.061 1.00 98.69 84 TYR A C 1
ATOM 666 O O . TYR A 1 84 ? 4.709 -6.291 -1.075 1.00 98.69 84 TYR A O 1
ATOM 674 N N . LEU A 1 85 ? 6.612 -7.243 -1.835 1.00 98.56 85 LEU A N 1
ATOM 675 C CA . LEU A 1 85 ? 5.960 -8.123 -2.793 1.00 98.56 85 LEU A CA 1
ATOM 676 C C . LEU A 1 85 ? 4.966 -9.074 -2.107 1.00 98.56 85 LEU A C 1
ATOM 678 O O . LEU A 1 85 ? 3.819 -9.177 -2.527 1.00 98.56 85 LEU A O 1
ATOM 682 N N . GLU A 1 86 ? 5.357 -9.675 -0.982 1.00 98.56 86 GLU A N 1
ATOM 683 C CA . GLU A 1 86 ? 4.459 -10.522 -0.186 1.00 98.56 86 GLU A CA 1
ATOM 684 C C . GLU A 1 86 ? 3.225 -9.750 0.312 1.00 98.56 86 GLU A C 1
ATOM 686 O O . GLU A 1 86 ? 2.099 -10.238 0.243 1.00 98.56 86 GLU A O 1
ATOM 691 N N . ALA A 1 87 ? 3.410 -8.513 0.785 1.00 98.75 87 ALA A N 1
ATOM 692 C CA . ALA A 1 87 ? 2.302 -7.672 1.230 1.00 98.75 87 ALA A CA 1
ATOM 693 C C . ALA A 1 87 ? 1.326 -7.335 0.088 1.00 98.75 87 ALA A C 1
ATOM 695 O O . ALA A 1 87 ? 0.117 -7.280 0.326 1.00 98.75 87 ALA A O 1
ATOM 696 N N . LEU A 1 88 ? 1.834 -7.131 -1.134 1.00 98.75 88 LEU A N 1
ATOM 697 C CA . LEU A 1 88 ? 1.010 -6.957 -2.332 1.00 98.75 88 LEU A CA 1
ATOM 698 C C . LEU A 1 88 ? 0.195 -8.221 -2.624 1.00 98.75 88 LEU A C 1
ATOM 700 O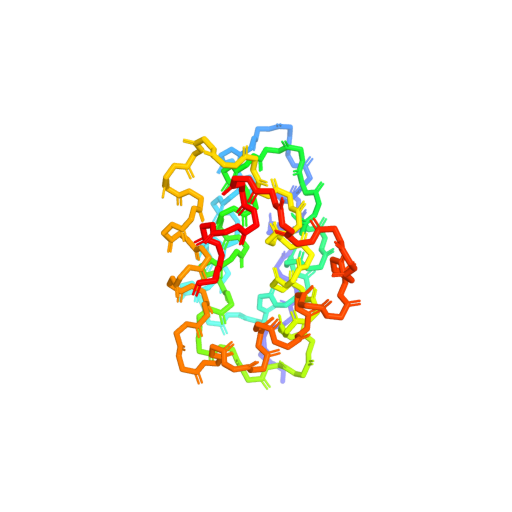 O . LEU A 1 88 ? -1.019 -8.107 -2.793 1.00 98.75 88 LEU A O 1
ATOM 704 N N . GLY A 1 89 ? 0.831 -9.397 -2.597 1.00 98.50 89 GLY A N 1
ATOM 705 C CA . GLY A 1 89 ? 0.171 -10.689 -2.805 1.00 98.50 89 GLY A CA 1
ATOM 706 C C . GLY A 1 89 ? -0.926 -10.973 -1.774 1.00 98.50 89 GLY A C 1
ATOM 707 O O . GLY A 1 89 ? -2.063 -11.256 -2.142 1.00 98.50 89 GLY A O 1
ATOM 708 N N . ILE A 1 90 ? -0.635 -10.797 -0.479 1.00 98.56 90 ILE A N 1
ATOM 709 C CA . ILE A 1 90 ? -1.633 -10.938 0.598 1.00 98.56 90 ILE A CA 1
ATOM 710 C C . ILE A 1 90 ? -2.782 -9.938 0.414 1.00 98.56 90 ILE A C 1
ATOM 712 O O . ILE A 1 90 ? -3.945 -10.281 0.611 1.00 98.56 90 ILE A O 1
ATOM 716 N N . GLY A 1 91 ? -2.469 -8.691 0.057 1.00 98.19 91 GLY A N 1
ATOM 717 C CA . GLY A 1 91 ? -3.469 -7.648 -0.163 1.00 98.19 91 GLY A CA 1
ATOM 718 C C . GLY A 1 91 ? -4.407 -7.934 -1.336 1.00 98.19 91 GLY A C 1
ATOM 719 O O . GLY A 1 91 ? -5.577 -7.559 -1.278 1.00 98.19 91 GLY A O 1
ATOM 720 N N . ALA A 1 92 ? -3.900 -8.600 -2.375 1.00 98.44 92 ALA A N 1
ATOM 721 C CA . ALA A 1 92 ? -4.640 -8.936 -3.587 1.00 98.44 92 ALA A CA 1
ATOM 722 C C . ALA A 1 92 ? -5.481 -10.213 -3.471 1.00 98.44 92 ALA A C 1
ATOM 724 O O . ALA A 1 92 ? -6.292 -10.466 -4.356 1.00 98.44 92 ALA A O 1
ATOM 725 N N . GLN A 1 93 ? -5.334 -10.996 -2.398 1.00 97.75 93 GLN A N 1
ATOM 726 C CA . GLN A 1 93 ? -5.960 -12.312 -2.283 1.00 97.75 93 GLN A CA 1
ATOM 727 C C . GLN A 1 93 ? -7.491 -12.281 -2.495 1.00 97.75 93 GLN A C 1
ATOM 729 O O . GLN A 1 93 ? -8.244 -11.662 -1.731 1.00 97.75 93 GLN A O 1
ATOM 734 N N . GLY A 1 94 ? -7.961 -13.006 -3.513 1.00 96.75 94 GLY A N 1
ATOM 735 C CA . GLY A 1 94 ? -9.357 -13.078 -3.958 1.00 96.75 94 GLY A CA 1
ATOM 736 C C . GLY A 1 94 ? -9.840 -11.901 -4.820 1.00 96.75 94 GLY A C 1
ATOM 737 O O . GLY A 1 94 ? -11.017 -11.868 -5.174 1.00 96.75 94 GLY A O 1
ATOM 738 N N . ASN A 1 95 ? -8.970 -10.935 -5.119 1.00 97.56 95 ASN A N 1
ATOM 739 C CA . ASN A 1 95 ? -9.204 -9.770 -5.977 1.00 97.56 95 ASN A CA 1
ATOM 740 C C . ASN A 1 95 ? -8.074 -9.605 -7.019 1.00 97.56 95 ASN A C 1
ATOM 742 O O . ASN A 1 95 ? -7.871 -8.507 -7.537 1.00 97.56 95 ASN A O 1
ATOM 746 N N . GLU A 1 96 ? -7.319 -10.669 -7.298 1.00 97.62 96 GLU A N 1
ATOM 747 C CA . GLU A 1 96 ? -6.077 -10.639 -8.072 1.00 97.62 96 GLU A CA 1
ATOM 748 C C . GLU A 1 96 ? -6.302 -10.035 -9.459 1.00 97.62 96 GLU A C 1
ATOM 750 O O . GLU A 1 96 ? -5.640 -9.062 -9.808 1.00 97.62 96 GLU A O 1
ATOM 755 N N . ASP A 1 97 ? -7.297 -10.534 -10.197 1.00 97.81 97 ASP A N 1
ATOM 756 C CA . ASP A 1 97 ? -7.586 -10.097 -11.568 1.00 97.81 97 ASP A CA 1
ATOM 757 C C . ASP A 1 97 ? -7.880 -8.591 -11.644 1.00 97.81 97 ASP A C 1
ATOM 759 O O . ASP A 1 97 ? -7.282 -7.869 -12.440 1.00 97.81 97 ASP A O 1
ATOM 763 N N . VAL A 1 98 ? -8.768 -8.089 -10.777 1.00 98.31 98 VAL A N 1
ATOM 764 C CA . VAL A 1 98 ? -9.181 -6.674 -10.795 1.00 98.31 98 VAL A CA 1
ATOM 765 C C . VAL A 1 98 ? -8.074 -5.738 -10.309 1.00 98.31 98 VAL A C 1
ATOM 767 O O . VAL A 1 98 ? -7.992 -4.593 -10.752 1.00 98.31 98 VAL A O 1
ATOM 770 N N . PHE A 1 99 ? -7.216 -6.195 -9.395 1.00 98.56 99 PHE A N 1
ATOM 771 C CA . PHE A 1 99 ? -6.075 -5.416 -8.913 1.00 98.56 99 PHE A CA 1
ATOM 772 C C . PHE A 1 99 ? -4.956 -5.382 -9.952 1.00 98.56 99 PHE A C 1
ATOM 774 O O . PHE A 1 99 ? -4.390 -4.316 -10.204 1.00 98.56 99 PHE A O 1
ATOM 781 N N . PHE A 1 100 ? -4.683 -6.521 -10.586 1.00 98.00 100 PHE A N 1
ATOM 782 C CA . PHE A 1 100 ? -3.720 -6.632 -11.669 1.00 98.00 100 PHE A CA 1
ATOM 783 C C . PHE A 1 100 ? -4.140 -5.790 -12.877 1.00 98.00 100 PHE A C 1
ATOM 785 O O . PHE A 1 100 ? -3.328 -5.023 -13.386 1.00 98.00 100 PHE A O 1
ATOM 792 N N . GLU A 1 101 ? -5.414 -5.830 -13.281 1.00 98.44 101 GLU A N 1
ATOM 793 C CA . GLU A 1 101 ? -5.945 -4.973 -14.349 1.00 98.44 101 GLU A CA 1
ATOM 794 C C . GLU A 1 101 ? -5.762 -3.482 -14.019 1.00 98.44 101 GLU A C 1
ATOM 796 O O . GLU A 1 101 ? -5.300 -2.701 -14.854 1.00 98.44 101 GLU A O 1
ATOM 801 N N . ALA A 1 102 ? -6.062 -3.073 -12.781 1.00 98.62 102 ALA A N 1
ATOM 802 C CA . ALA A 1 102 ? -5.856 -1.695 -12.339 1.00 98.62 102 ALA A CA 1
ATOM 803 C C . ALA A 1 102 ? -4.375 -1.280 -12.376 1.00 98.62 102 ALA A C 1
ATOM 805 O O . ALA A 1 102 ? -4.066 -0.145 -12.744 1.00 98.62 102 ALA A O 1
ATOM 806 N N . TRP A 1 103 ? -3.460 -2.182 -12.015 1.00 98.62 103 TRP A N 1
ATOM 807 C CA . TRP A 1 103 ? -2.024 -1.929 -12.100 1.00 98.62 103 TRP A CA 1
ATOM 808 C C . TRP A 1 103 ? -1.537 -1.860 -13.544 1.00 98.62 103 TRP A C 1
ATOM 810 O O . TRP A 1 103 ? -0.847 -0.900 -13.880 1.00 98.62 103 TRP A O 1
ATOM 820 N N . MET A 1 104 ? -1.962 -2.780 -14.414 1.00 98.25 104 MET A N 1
ATOM 821 C CA . MET A 1 104 ? -1.621 -2.751 -15.838 1.00 98.25 104 MET A CA 1
ATOM 822 C C . MET A 1 104 ? -2.072 -1.457 -16.515 1.00 98.25 104 MET A C 1
ATOM 824 O O . MET A 1 104 ? -1.308 -0.853 -17.264 1.00 98.25 104 MET A O 1
ATOM 828 N N . ASN A 1 105 ? -3.271 -0.972 -16.187 1.00 98.19 105 ASN A N 1
ATOM 829 C CA . ASN A 1 105 ? -3.764 0.315 -16.680 1.00 98.19 105 ASN A CA 1
ATOM 830 C C . ASN A 1 105 ? -2.916 1.508 -16.202 1.00 98.19 105 ASN A C 1
ATOM 832 O O . ASN A 1 105 ? -2.858 2.530 -16.884 1.00 98.19 105 ASN A O 1
ATOM 836 N N . LEU A 1 106 ? -2.283 1.404 -15.029 1.00 97.81 106 LEU A N 1
ATOM 837 C CA . LEU A 1 106 ? -1.488 2.482 -14.440 1.00 97.81 106 LEU A CA 1
ATOM 838 C C . LEU A 1 106 ? -0.021 2.462 -14.892 1.00 97.81 106 LEU A C 1
ATOM 840 O O . LEU A 1 106 ? 0.557 3.527 -15.100 1.00 97.81 106 LEU A O 1
ATOM 844 N N . VAL A 1 107 ? 0.576 1.276 -15.029 1.00 97.31 107 VAL A N 1
ATOM 845 C CA . VAL A 1 107 ? 1.960 1.098 -15.498 1.00 97.31 107 VAL A CA 1
ATOM 846 C C . VAL A 1 107 ? 2.069 1.218 -17.024 1.00 97.31 107 VAL A C 1
ATOM 848 O O . VAL A 1 107 ? 3.113 1.617 -17.532 1.00 97.31 107 VAL A O 1
ATOM 851 N N . ASN A 1 108 ? 0.983 0.932 -17.752 1.00 95.56 108 ASN A N 1
ATOM 852 C CA . ASN A 1 108 ? 0.918 0.978 -19.211 1.00 95.56 108 ASN A CA 1
ATOM 853 C C . ASN A 1 108 ? 2.060 0.157 -19.860 1.00 95.56 108 ASN A C 1
ATOM 855 O O . ASN A 1 108 ? 2.284 -0.993 -19.482 1.00 95.56 108 ASN A O 1
ATOM 859 N N . ASP A 1 109 ? 2.798 0.728 -20.814 1.00 95.25 109 ASP A N 1
ATOM 860 C CA . ASP A 1 109 ? 3.875 0.046 -21.541 1.00 95.25 109 ASP A CA 1
ATOM 861 C C . ASP A 1 109 ? 5.160 -0.149 -20.706 1.00 95.25 109 ASP A C 1
ATOM 863 O O . ASP A 1 109 ? 6.064 -0.870 -21.129 1.00 95.25 109 ASP A O 1
ATOM 867 N N . ASP A 1 110 ? 5.243 0.436 -19.503 1.00 94.50 110 ASP A N 1
ATOM 868 C CA . ASP A 1 110 ? 6.442 0.412 -18.648 1.00 94.50 110 ASP A CA 1
ATOM 869 C C . ASP A 1 110 ? 6.505 -0.816 -17.711 1.00 94.50 110 ASP A C 1
ATOM 871 O O . ASP A 1 110 ? 7.301 -0.861 -16.768 1.00 94.50 110 ASP A O 1
ATOM 875 N N . TRP A 1 111 ? 5.666 -1.832 -17.941 1.00 96.19 111 TRP A N 1
ATOM 876 C CA . TRP A 1 111 ? 5.597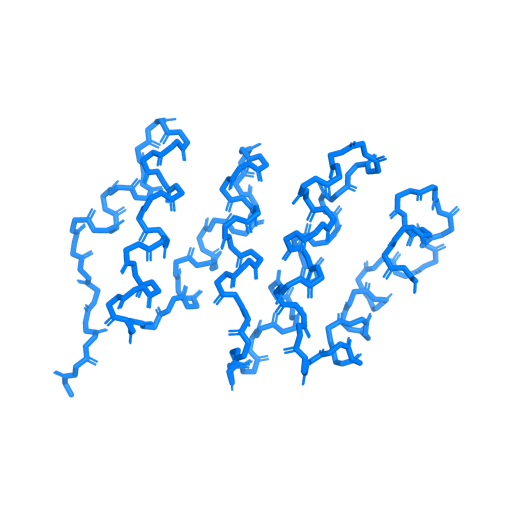 -3.027 -17.091 1.00 96.19 111 TRP A CA 1
ATOM 877 C C . TRP A 1 111 ? 6.849 -3.909 -17.185 1.00 96.19 111 TRP A C 1
ATOM 879 O O . TRP A 1 111 ? 7.178 -4.603 -16.221 1.00 96.19 111 TRP A O 1
ATOM 889 N N . ASP A 1 112 ? 7.563 -3.890 -18.318 1.00 96.56 112 ASP A N 1
ATOM 890 C CA . ASP A 1 112 ? 8.659 -4.825 -18.613 1.00 96.56 112 ASP A CA 1
ATOM 891 C C . ASP A 1 112 ? 9.988 -4.432 -17.937 1.00 96.56 112 ASP A C 1
ATOM 893 O O . ASP A 1 112 ? 11.044 -4.276 -18.552 1.00 96.56 112 ASP A O 1
ATOM 897 N N . THR A 1 113 ? 9.932 -4.265 -16.620 1.00 96.38 113 THR A N 1
ATOM 898 C CA . THR A 1 113 ? 11.075 -4.037 -15.734 1.00 96.38 113 THR A CA 1
ATOM 899 C C . THR A 1 113 ? 11.234 -5.228 -14.787 1.00 96.38 113 THR A C 1
ATOM 901 O O . THR A 1 113 ? 10.274 -5.968 -14.582 1.00 96.38 113 THR A O 1
ATOM 904 N N . PRO A 1 114 ? 12.402 -5.440 -14.148 1.00 96.62 114 PRO A N 1
ATOM 905 C CA . PRO A 1 114 ? 12.533 -6.489 -13.135 1.00 96.62 114 PRO A CA 1
ATOM 906 C C . PRO A 1 114 ? 11.463 -6.403 -12.034 1.00 96.62 114 PRO A C 1
ATOM 908 O O . PRO A 1 114 ? 10.856 -7.412 -11.708 1.00 96.62 114 PRO A O 1
ATOM 911 N N . ALA A 1 115 ? 11.168 -5.195 -11.538 1.00 96.94 115 ALA A N 1
ATOM 912 C CA . ALA A 1 115 ? 10.141 -4.979 -10.518 1.00 96.94 115 ALA A CA 1
ATOM 913 C C . ALA A 1 115 ? 8.714 -5.230 -11.036 1.00 96.94 115 ALA A C 1
ATOM 915 O O . ALA A 1 115 ? 7.883 -5.751 -10.302 1.00 96.94 115 ALA A O 1
ATOM 916 N N . GLY A 1 116 ? 8.422 -4.865 -12.289 1.00 97.06 116 GLY A N 1
ATOM 917 C CA . GLY A 1 116 ? 7.116 -5.123 -12.896 1.00 97.06 116 GLY A CA 1
ATOM 918 C C . GLY A 1 116 ? 6.889 -6.604 -13.198 1.00 97.06 116 GLY A C 1
ATOM 919 O O . GLY A 1 116 ? 5.798 -7.110 -12.969 1.00 97.06 116 GLY A O 1
ATOM 920 N N . ARG A 1 117 ? 7.932 -7.331 -13.612 1.00 97.25 117 ARG A N 1
ATOM 921 C CA . ARG A 1 117 ? 7.879 -8.789 -13.809 1.00 97.25 117 ARG A CA 1
ATOM 922 C C . ARG A 1 117 ? 7.640 -9.565 -12.519 1.00 97.25 117 ARG A C 1
ATOM 924 O O . ARG A 1 117 ? 7.090 -10.650 -12.594 1.00 97.25 117 ARG A O 1
ATOM 931 N N . ASP A 1 118 ? 8.039 -9.027 -11.370 1.00 97.44 118 ASP A N 1
ATOM 932 C CA . ASP A 1 118 ? 7.728 -9.632 -10.071 1.00 97.44 118 ASP A CA 1
ATOM 933 C C . ASP A 1 118 ? 6.235 -9.502 -9.703 1.00 97.44 118 ASP A C 1
ATOM 935 O O . ASP A 1 118 ? 5.746 -10.267 -8.876 1.00 97.44 118 ASP A O 1
ATOM 939 N N . ILE A 1 119 ? 5.518 -8.524 -10.275 1.00 96.12 119 ILE A N 1
ATOM 940 C CA . ILE A 1 119 ? 4.082 -8.286 -10.032 1.00 96.12 119 ILE A CA 1
ATOM 941 C C . ILE A 1 119 ? 3.196 -9.198 -10.907 1.00 96.12 119 ILE A C 1
ATOM 943 O O . ILE A 1 119 ? 2.035 -9.419 -10.561 1.00 96.12 119 ILE A O 1
ATOM 947 N N . ILE A 1 120 ? 3.738 -9.713 -12.017 1.00 90.62 120 ILE A N 1
ATOM 948 C CA . ILE A 1 120 ? 3.082 -10.620 -12.977 1.00 90.62 120 ILE A CA 1
ATOM 949 C C . ILE A 1 120 ? 3.215 -12.072 -12.512 1.00 90.62 120 ILE A C 1
ATOM 951 O O . ILE A 1 120 ? 2.193 -12.791 -12.557 1.00 90.62 120 ILE A O 1
#

pLDDT: mean 94.34, std 10.2, range [37.62, 98.81]

Radius of gyration: 14.01 Å; chains: 1; bounding box: 38×25×39 Å

Secondary structure (DSSP, 8-state):
------HHHHHHTT-S-HHHHHHHHHHHHHTT--THHHHHHHTT-S-HHHHHHHHHHTTT---TTHHHHHHHHHTT--S--HHHHHHHHHHHTT-HHHHHHHHHHHHGGGG-SHHHHTT-

Sequence (120 aa):
LKYESNPYLIEAMSDENASVRATAIRIAREQKMRVIDLIKRAVRDSSPAVRRECAIALNHSKSTLAPELWATIAMQYDGKDRFYLEALGIGAQGNEDVFFEAWMNLVNDDWDTPAGRDII